Protein AF-A0A0R2HDS7-F1 (afdb_monomer)

Mean predicted aligned error: 8.67 Å

Radius of gyration: 16.48 Å; Cα contacts (8 Å, |Δi|>4): 83; chains: 1; bounding box: 42×19×42 Å

Organism: NCBI:txid1410657

Foldseek 3Di:
DVVLVVLLVVLQVLVVCLVVLLVVLVVCCVVVVVDVVSVVVNVVVSVVSVVVSVVSLQVNADPVPSHSPQFDDDPNGGPGGHQADPVPRDGD

Structure (mmCIF, N/CA/C/O backbone):
data_AF-A0A0R2HDS7-F1
#
_entry.id   AF-A0A0R2HDS7-F1
#
loop_
_atom_site.group_PDB
_atom_site.id
_atom_site.type_symbol
_atom_site.label_atom_id
_atom_site.label_alt_id
_atom_site.label_comp_id
_atom_site.label_asym_id
_atom_site.label_entity_id
_atom_site.label_seq_id
_atom_site.pdbx_PDB_ins_code
_atom_site.Cartn_x
_atom_site.Cartn_y
_atom_site.Cartn_z
_atom_site.occupancy
_atom_site.B_iso_or_equiv
_atom_site.auth_seq_id
_atom_site.auth_comp_id
_atom_site.auth_asym_id
_atom_site.auth_atom_id
_atom_site.pdbx_PDB_model_num
ATOM 1 N N . MET A 1 1 ? -8.402 0.898 21.837 1.00 47.00 1 MET A N 1
ATOM 2 C CA . MET A 1 1 ? -8.433 1.723 20.604 1.00 47.00 1 MET A CA 1
ATOM 3 C C . MET A 1 1 ? -7.077 2.322 20.188 1.00 47.00 1 MET A C 1
ATOM 5 O O . MET A 1 1 ? -6.956 2.664 19.022 1.00 47.00 1 MET A O 1
ATOM 9 N N . LYS A 1 2 ? -6.037 2.381 21.049 1.00 49.97 2 LYS A N 1
ATOM 10 C CA . LYS A 1 2 ? -4.688 2.907 20.705 1.00 49.97 2 LYS A CA 1
ATOM 11 C C . LYS A 1 2 ? -4.013 2.262 19.474 1.00 49.97 2 LYS A C 1
ATOM 13 O O . LYS A 1 2 ? -3.311 2.949 18.746 1.00 49.97 2 LYS A O 1
ATOM 18 N N . ASN A 1 3 ? -4.271 0.983 19.184 1.00 61.84 3 ASN A N 1
ATOM 19 C CA . ASN A 1 3 ? -3.640 0.310 18.037 1.00 61.84 3 ASN A CA 1
ATOM 20 C C . ASN A 1 3 ? -4.217 0.733 16.677 1.00 61.84 3 ASN A C 1
ATOM 22 O O . ASN A 1 3 ? -3.514 0.663 15.676 1.00 61.84 3 ASN A O 1
ATOM 26 N N . ARG A 1 4 ? -5.474 1.194 16.611 1.00 64.12 4 ARG A N 1
ATOM 27 C CA . ARG A 1 4 ? -6.102 1.554 15.328 1.00 64.12 4 ARG A CA 1
ATOM 28 C C . ARG A 1 4 ? -5.520 2.816 14.721 1.00 64.12 4 ARG A C 1
ATOM 30 O O . ARG A 1 4 ? -5.278 2.838 13.523 1.00 64.12 4 ARG A O 1
ATOM 37 N N . GLU A 1 5 ? -5.247 3.832 15.530 1.00 66.62 5 GLU A N 1
ATOM 38 C CA . GLU A 1 5 ? -4.602 5.054 15.041 1.00 66.62 5 GLU A CA 1
ATOM 39 C C . GLU A 1 5 ? -3.189 4.777 14.512 1.00 66.62 5 GLU A C 1
ATOM 41 O O . GLU A 1 5 ? -2.807 5.311 13.469 1.00 66.62 5 GLU A O 1
ATOM 46 N N . ALA A 1 6 ? -2.457 3.857 15.152 1.00 69.00 6 ALA A N 1
ATOM 47 C CA . ALA A 1 6 ? -1.173 3.377 14.652 1.00 69.00 6 ALA A CA 1
ATOM 48 C C . ALA A 1 6 ? -1.316 2.661 13.297 1.00 69.00 6 ALA A C 1
ATOM 50 O O . ALA A 1 6 ? -0.561 2.966 12.375 1.00 69.00 6 ALA A O 1
ATOM 51 N N . TYR A 1 7 ? -2.315 1.783 13.129 1.00 69.94 7 TYR A N 1
ATOM 52 C CA . TYR A 1 7 ? -2.584 1.136 11.83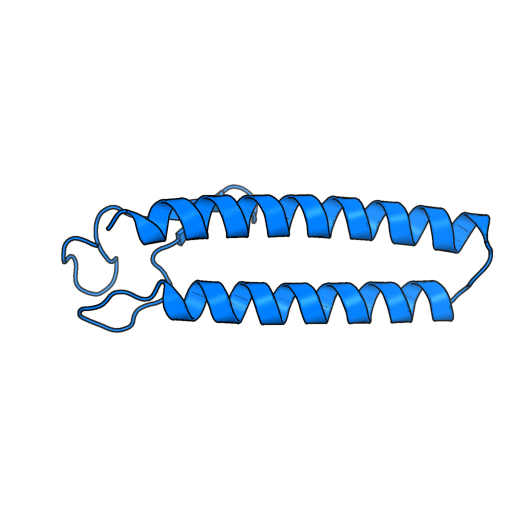9 1.00 69.94 7 TYR A CA 1
ATOM 53 C C . TYR A 1 7 ? -2.998 2.127 10.748 1.00 69.94 7 TYR A C 1
ATOM 55 O O . TYR A 1 7 ? -2.551 1.984 9.617 1.00 69.94 7 TYR A O 1
ATOM 63 N N . ILE A 1 8 ? -3.790 3.155 11.062 1.00 70.75 8 ILE A N 1
ATOM 64 C CA . ILE A 1 8 ? -4.174 4.196 10.093 1.00 70.75 8 ILE A CA 1
ATOM 65 C C . ILE A 1 8 ? -2.949 4.994 9.644 1.00 70.75 8 ILE A C 1
ATOM 67 O O . ILE A 1 8 ? -2.776 5.241 8.453 1.00 70.75 8 ILE A O 1
ATOM 71 N N . SER A 1 9 ? -2.084 5.382 10.585 1.00 75.69 9 SER A N 1
ATOM 72 C CA . SER A 1 9 ? -0.821 6.057 10.269 1.00 75.69 9 SER A CA 1
ATOM 73 C C . SER A 1 9 ? 0.075 5.171 9.399 1.00 75.69 9 SER A C 1
ATOM 75 O O . SER A 1 9 ? 0.672 5.642 8.433 1.00 75.69 9 SER A O 1
ATOM 77 N N . LEU A 1 10 ? 0.112 3.869 9.689 1.00 75.44 10 LEU A N 1
ATOM 78 C CA . LEU A 1 10 ? 0.876 2.888 8.926 1.00 75.44 10 LEU A CA 1
ATOM 79 C C . LEU A 1 10 ? 0.315 2.700 7.507 1.00 75.44 10 LEU A C 1
ATOM 81 O O . LEU A 1 10 ? 1.087 2.740 6.557 1.00 75.44 10 LEU A O 1
ATOM 85 N N . ILE A 1 11 ? -1.009 2.597 7.347 1.00 76.44 11 ILE A N 1
ATOM 86 C CA . ILE A 1 11 ? -1.685 2.531 6.040 1.00 76.44 11 ILE A CA 1
ATOM 87 C C . ILE A 1 11 ? -1.399 3.791 5.217 1.00 76.44 11 ILE A C 1
ATOM 89 O O . ILE A 1 11 ? -1.007 3.678 4.062 1.00 76.44 11 ILE A O 1
ATOM 93 N N . LYS A 1 12 ? -1.507 4.987 5.813 1.00 76.56 12 LYS A N 1
ATOM 94 C CA . LYS A 1 12 ? -1.159 6.248 5.134 1.00 76.56 12 LYS A CA 1
ATOM 95 C C . LYS A 1 12 ? 0.287 6.261 4.654 1.00 76.56 12 LYS A C 1
ATOM 97 O O . LYS A 1 12 ? 0.557 6.635 3.517 1.00 76.56 12 LYS A O 1
ATOM 102 N N . LYS A 1 13 ? 1.222 5.850 5.517 1.00 80.00 13 LYS A N 1
ATOM 103 C CA . LYS A 1 13 ? 2.638 5.739 5.150 1.00 80.00 13 LYS A CA 1
ATOM 104 C C . LYS A 1 13 ? 2.832 4.743 4.010 1.00 80.00 13 LYS A C 1
ATOM 106 O O . LYS A 1 13 ? 3.579 5.054 3.097 1.00 80.00 13 LYS A O 1
ATOM 111 N N . LEU A 1 14 ? 2.143 3.601 4.030 1.00 80.19 14 LEU A N 1
ATOM 112 C CA . LEU A 1 14 ? 2.178 2.597 2.962 1.00 80.19 14 LEU A CA 1
ATOM 113 C C . LEU A 1 14 ? 1.601 3.110 1.638 1.00 80.19 14 LEU A C 1
ATOM 115 O O . LEU A 1 14 ? 2.213 2.862 0.607 1.00 80.19 14 LEU A O 1
ATOM 119 N N . GLU A 1 15 ? 0.492 3.854 1.641 1.00 78.12 15 GLU A N 1
ATOM 120 C CA . GLU A 1 15 ? -0.077 4.456 0.422 1.00 78.12 15 GLU A CA 1
ATOM 121 C C . GLU A 1 15 ? 0.870 5.496 -0.195 1.00 78.12 15 GLU A C 1
ATOM 123 O O . GLU A 1 15 ? 1.112 5.486 -1.406 1.00 78.12 15 GLU A O 1
ATOM 128 N N . ILE A 1 16 ? 1.453 6.365 0.639 1.00 81.62 16 ILE A N 1
ATOM 129 C CA . ILE A 1 16 ? 2.434 7.368 0.200 1.00 81.62 16 ILE A CA 1
ATOM 130 C C . ILE A 1 16 ? 3.693 6.675 -0.326 1.00 81.62 16 ILE A C 1
ATOM 132 O O . ILE A 1 16 ? 4.146 6.979 -1.428 1.00 81.62 16 ILE A O 1
ATOM 136 N N . LEU A 1 17 ? 4.234 5.717 0.433 1.00 82.19 17 LEU A N 1
ATOM 137 C CA . LEU A 1 17 ? 5.429 4.972 0.052 1.00 82.19 17 LEU A CA 1
ATOM 138 C C . LEU A 1 17 ? 5.196 4.206 -1.250 1.00 82.19 17 LEU A C 1
ATOM 140 O O . LEU A 1 17 ? 6.034 4.278 -2.134 1.00 82.19 17 LEU A O 1
ATOM 144 N N . SER A 1 18 ? 4.049 3.537 -1.399 1.00 79.38 18 SER A N 1
ATOM 145 C CA . SER A 1 18 ? 3.659 2.821 -2.618 1.00 79.38 18 SER A CA 1
ATOM 146 C C . SER A 1 18 ? 3.614 3.748 -3.830 1.00 79.38 18 SER A C 1
ATOM 148 O O . SER A 1 18 ? 4.178 3.418 -4.869 1.00 79.38 18 SER A O 1
ATOM 150 N N . SER A 1 19 ? 3.007 4.928 -3.680 1.00 79.25 19 SER A N 1
ATOM 151 C CA . SER A 1 19 ? 2.902 5.912 -4.761 1.00 79.25 19 SER A CA 1
ATOM 152 C C . SER A 1 19 ? 4.275 6.448 -5.173 1.00 79.25 19 SER A C 1
ATOM 154 O O . SER A 1 19 ? 4.585 6.500 -6.361 1.00 79.25 19 SER A O 1
ATOM 156 N N . ILE A 1 20 ? 5.126 6.793 -4.199 1.00 84.44 20 ILE A N 1
ATOM 157 C CA . ILE A 1 20 ? 6.505 7.237 -4.454 1.00 84.44 20 ILE A CA 1
ATOM 158 C C . ILE A 1 20 ? 7.302 6.120 -5.128 1.00 84.44 20 ILE A C 1
ATOM 160 O O . ILE A 1 20 ? 7.970 6.365 -6.129 1.00 84.44 20 ILE A O 1
ATOM 164 N N . LEU A 1 21 ? 7.212 4.894 -4.607 1.00 83.19 21 LEU A N 1
ATOM 165 C CA . LEU A 1 21 ? 7.940 3.745 -5.132 1.00 83.19 21 LEU A CA 1
ATOM 166 C C . LEU A 1 21 ? 7.567 3.485 -6.590 1.00 83.19 21 LEU A C 1
ATOM 168 O O . LEU A 1 21 ? 8.452 3.233 -7.394 1.00 83.19 21 LEU A O 1
ATOM 172 N N . LEU A 1 22 ? 6.283 3.601 -6.937 1.00 81.56 22 LEU A N 1
ATOM 173 C CA . LEU A 1 22 ? 5.782 3.396 -8.293 1.00 81.56 22 LEU A CA 1
ATOM 174 C C . LEU A 1 22 ? 6.342 4.445 -9.265 1.00 81.56 22 LEU A C 1
ATOM 176 O O . LEU A 1 22 ? 6.818 4.087 -10.340 1.00 81.56 22 LEU A O 1
ATOM 180 N N . VAL A 1 23 ? 6.382 5.719 -8.862 1.00 83.38 23 VAL A N 1
ATOM 181 C CA . VAL A 1 23 ? 7.010 6.791 -9.656 1.00 83.38 23 VAL A CA 1
ATOM 182 C C . VAL A 1 23 ? 8.510 6.542 -9.825 1.00 83.38 23 VAL A C 1
ATOM 184 O O . VAL A 1 23 ? 9.017 6.590 -10.944 1.00 83.38 23 VAL A O 1
ATOM 187 N N . VAL A 1 24 ? 9.219 6.218 -8.740 1.00 84.50 24 VAL A N 1
ATOM 188 C CA . VAL A 1 24 ? 10.658 5.910 -8.776 1.00 84.50 24 VAL A CA 1
ATOM 189 C C . VAL A 1 24 ? 10.941 4.707 -9.680 1.00 84.50 24 VAL A C 1
ATOM 191 O O . VAL A 1 24 ? 11.882 4.752 -10.468 1.00 84.50 24 VAL A O 1
ATOM 194 N N . PHE A 1 25 ? 10.110 3.662 -9.630 1.00 81.31 25 PHE A N 1
ATOM 195 C CA . PHE A 1 25 ? 10.256 2.472 -10.472 1.00 81.31 25 PHE A CA 1
ATOM 196 C C . PHE A 1 25 ? 10.059 2.772 -11.957 1.00 81.31 25 PHE A C 1
ATOM 198 O O . PHE A 1 25 ? 10.795 2.240 -12.789 1.00 81.31 25 PHE A O 1
ATOM 205 N N . ILE A 1 26 ? 9.094 3.633 -12.295 1.00 80.12 26 ILE A N 1
ATOM 206 C CA . ILE A 1 26 ? 8.875 4.086 -13.673 1.00 80.12 26 ILE A CA 1
ATOM 207 C C . ILE A 1 26 ? 10.100 4.862 -14.162 1.00 80.12 26 ILE A C 1
ATOM 209 O O . ILE A 1 26 ? 10.632 4.551 -15.226 1.00 80.12 26 ILE A O 1
ATOM 213 N N . VAL A 1 27 ? 10.595 5.817 -13.369 1.00 83.94 27 VAL A N 1
ATOM 214 C CA . VAL A 1 27 ? 11.781 6.615 -13.720 1.00 83.94 27 VAL A CA 1
ATOM 215 C C . VAL A 1 27 ? 13.011 5.720 -13.903 1.00 83.94 27 VAL A C 1
ATOM 217 O O . VAL A 1 27 ? 13.688 5.813 -14.926 1.00 83.94 27 VAL A O 1
ATOM 220 N N . LEU A 1 28 ? 13.271 4.800 -12.969 1.00 81.81 28 LEU A N 1
ATOM 221 C CA . LEU A 1 28 ? 14.385 3.850 -13.062 1.00 81.81 28 LEU A CA 1
ATOM 222 C C . LEU A 1 28 ? 14.259 2.918 -14.269 1.00 81.81 28 LEU A C 1
ATOM 224 O O . LEU A 1 28 ? 15.249 2.691 -14.960 1.00 81.81 28 LEU A O 1
ATOM 228 N N . SER A 1 29 ? 13.056 2.415 -14.558 1.00 79.31 29 SER A N 1
ATOM 229 C CA . SER A 1 29 ? 12.824 1.539 -15.713 1.00 79.31 29 SER A CA 1
ATOM 230 C C . SER A 1 29 ? 13.114 2.246 -17.037 1.00 79.31 29 SER A C 1
ATOM 232 O O . SER A 1 29 ? 13.654 1.622 -17.952 1.00 79.31 29 SER A O 1
ATOM 234 N N . VAL A 1 30 ? 12.798 3.544 -17.133 1.00 79.25 30 VAL A N 1
ATOM 235 C CA . VAL A 1 30 ? 13.098 4.372 -18.312 1.00 79.25 30 VAL A CA 1
ATOM 236 C C . VAL A 1 30 ? 14.602 4.627 -18.435 1.00 79.25 30 VAL A C 1
ATOM 238 O O . VAL A 1 30 ? 15.164 4.407 -19.506 1.00 79.25 30 VAL A O 1
ATOM 241 N N . VAL A 1 31 ? 15.271 5.031 -17.348 1.00 82.44 31 VAL A N 1
ATOM 242 C CA . VAL A 1 31 ? 16.716 5.337 -17.349 1.00 82.44 31 VAL A CA 1
ATOM 243 C C . VAL A 1 31 ? 17.557 4.096 -17.651 1.00 82.44 31 VAL A C 1
ATOM 245 O O . VAL A 1 31 ? 18.473 4.150 -18.467 1.00 82.44 31 VAL A O 1
ATOM 248 N N . MET A 1 32 ? 17.229 2.961 -17.033 1.00 80.94 32 MET A N 1
ATOM 249 C CA . MET A 1 32 ? 17.979 1.711 -17.187 1.00 80.94 32 MET A CA 1
ATOM 250 C C . MET A 1 32 ? 17.572 0.900 -18.428 1.00 80.94 32 MET A C 1
ATOM 252 O O . MET A 1 32 ? 18.113 -0.182 -18.648 1.00 80.94 32 MET A O 1
ATOM 256 N N . LYS A 1 33 ? 16.616 1.387 -19.236 1.00 78.88 33 LYS A N 1
ATOM 257 C CA . LYS A 1 33 ? 16.052 0.680 -20.403 1.00 78.88 33 LYS A CA 1
ATOM 258 C C . LYS A 1 33 ? 15.594 -0.752 -20.090 1.00 78.88 33 LYS A C 1
ATOM 260 O O . LYS A 1 33 ? 15.704 -1.644 -20.925 1.00 78.88 33 LYS A O 1
ATOM 265 N N . TRP A 1 34 ? 15.030 -0.978 -18.904 1.00 72.88 34 TRP A N 1
ATOM 266 C CA . TRP A 1 34 ? 14.519 -2.298 -18.503 1.00 72.88 34 TRP A CA 1
ATOM 267 C C . TRP A 1 34 ? 13.298 -2.750 -19.322 1.00 72.88 34 TRP A C 1
ATOM 269 O O . TRP A 1 34 ? 12.884 -3.908 -19.239 1.00 72.88 34 TRP A O 1
ATOM 279 N N . GLY A 1 35 ? 12.719 -1.850 -20.124 1.00 74.00 35 GLY A N 1
ATOM 280 C CA . GLY A 1 35 ? 11.613 -2.152 -21.025 1.00 74.00 35 GLY A CA 1
ATOM 281 C C . GLY A 1 35 ? 10.405 -2.716 -20.275 1.00 74.00 35 GLY A C 1
ATOM 282 O O . GLY A 1 35 ? 10.087 -2.294 -19.162 1.00 74.00 35 GLY A O 1
ATOM 283 N N . LEU A 1 36 ? 9.739 -3.703 -20.876 1.00 76.81 36 LEU A N 1
ATOM 284 C CA . LEU A 1 36 ? 8.563 -4.354 -20.293 1.00 76.81 36 LEU A CA 1
ATOM 285 C C . LEU A 1 36 ? 8.853 -5.055 -18.954 1.00 76.81 36 LEU A C 1
ATOM 287 O O . LEU A 1 36 ? 7.987 -5.073 -18.084 1.00 76.81 36 LEU A O 1
ATOM 291 N N . ALA A 1 37 ? 10.061 -5.588 -18.748 1.00 78.88 37 ALA A N 1
ATOM 292 C CA 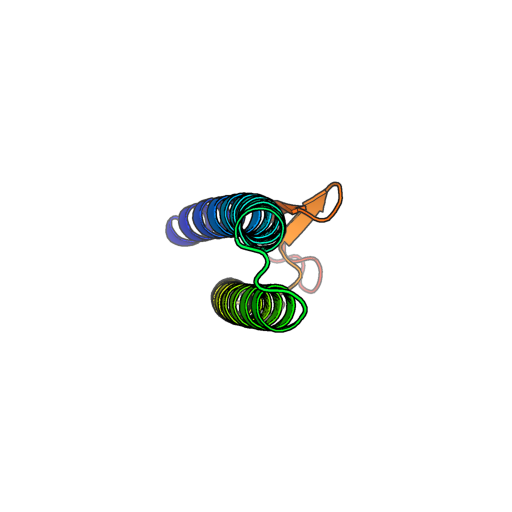. ALA A 1 37 ? 10.404 -6.321 -17.526 1.00 78.88 37 ALA A CA 1
ATOM 293 C C . ALA A 1 37 ? 10.426 -5.413 -16.279 1.00 78.88 37 ALA A C 1
ATOM 295 O O . ALA A 1 37 ? 9.977 -5.812 -15.199 1.00 78.88 37 ALA A O 1
ATOM 296 N N . GLY A 1 38 ? 10.880 -4.165 -16.431 1.00 74.19 38 GLY A N 1
ATOM 297 C CA . GLY A 1 38 ? 10.844 -3.162 -15.359 1.00 74.19 38 GLY A CA 1
ATOM 298 C C . GLY A 1 38 ? 9.419 -2.763 -14.967 1.00 74.19 38 GLY A C 1
ATOM 299 O O . GLY A 1 38 ? 9.091 -2.653 -13.787 1.00 74.19 38 GLY A O 1
ATOM 300 N N . ILE A 1 39 ? 8.531 -2.649 -15.956 1.00 76.00 39 ILE A N 1
ATOM 301 C CA . ILE A 1 39 ? 7.115 -2.336 -15.730 1.00 76.00 39 ILE A CA 1
ATOM 302 C C . ILE A 1 39 ? 6.413 -3.494 -15.009 1.00 76.00 39 ILE A C 1
ATOM 304 O O . ILE A 1 39 ? 5.723 -3.274 -14.014 1.00 76.00 39 ILE A O 1
ATOM 308 N N . VAL A 1 40 ? 6.615 -4.734 -15.470 1.00 83.50 40 VAL A N 1
ATOM 309 C CA . VAL A 1 40 ? 5.994 -5.926 -14.868 1.00 83.50 40 VAL A CA 1
ATOM 310 C C . VAL A 1 40 ? 6.442 -6.105 -13.418 1.00 83.50 40 VAL A C 1
ATOM 312 O O . VAL A 1 40 ? 5.603 -6.308 -12.543 1.00 83.50 40 VAL A O 1
ATOM 315 N N . SER A 1 41 ? 7.739 -5.971 -13.132 1.00 80.25 41 SER A N 1
ATOM 316 C CA . SER A 1 41 ? 8.249 -6.071 -11.757 1.00 80.25 41 SER A CA 1
ATOM 317 C C . SER A 1 41 ? 7.697 -4.970 -10.841 1.00 80.25 41 SER A C 1
ATOM 319 O O . SER A 1 41 ? 7.296 -5.266 -9.714 1.00 80.25 41 SER A O 1
ATOM 321 N N . GLY A 1 42 ? 7.569 -3.732 -11.332 1.00 78.69 42 GLY A N 1
ATOM 322 C CA . GLY A 1 42 ? 6.923 -2.641 -10.596 1.00 78.69 42 GLY A CA 1
ATOM 323 C C . GLY A 1 42 ? 5.452 -2.924 -10.263 1.00 78.69 42 GLY A C 1
ATOM 324 O O . GLY A 1 42 ? 5.020 -2.709 -9.128 1.00 78.69 42 GLY A O 1
ATOM 325 N N . ILE A 1 43 ? 4.692 -3.475 -11.216 1.00 81.94 43 ILE A N 1
ATOM 326 C CA . ILE A 1 43 ? 3.291 -3.878 -11.005 1.00 81.94 43 ILE A CA 1
ATOM 327 C C . ILE A 1 43 ? 3.192 -4.992 -9.956 1.00 81.94 43 ILE A C 1
ATOM 329 O O . ILE A 1 43 ? 2.337 -4.928 -9.073 1.00 81.94 43 ILE A O 1
ATOM 333 N N . VAL A 1 44 ? 4.078 -5.991 -10.004 1.00 86.31 44 VAL A N 1
ATOM 334 C CA . VAL A 1 44 ? 4.099 -7.083 -9.017 1.00 86.31 44 VAL A CA 1
ATOM 335 C C . VAL A 1 44 ? 4.333 -6.541 -7.605 1.00 86.31 44 VAL A C 1
ATOM 337 O O . VAL A 1 44 ? 3.598 -6.896 -6.682 1.00 86.31 44 VAL A O 1
ATOM 340 N N . ILE A 1 45 ? 5.300 -5.634 -7.429 1.00 83.88 45 ILE A N 1
ATOM 341 C CA . ILE A 1 45 ? 5.569 -4.999 -6.130 1.00 83.88 45 ILE A CA 1
ATOM 342 C C . ILE A 1 45 ? 4.352 -4.196 -5.655 1.00 83.88 45 ILE A C 1
ATOM 344 O O . ILE A 1 45 ? 3.969 -4.287 -4.487 1.00 83.88 45 ILE A O 1
ATOM 348 N N . TYR A 1 46 ? 3.705 -3.451 -6.553 1.00 81.25 46 TYR A N 1
ATOM 349 C CA . TYR A 1 46 ? 2.491 -2.705 -6.229 1.00 81.25 46 TYR A CA 1
ATOM 350 C C . TYR A 1 46 ? 1.359 -3.619 -5.735 1.00 81.25 46 TYR A C 1
ATOM 352 O O . TYR A 1 46 ? 0.746 -3.336 -4.704 1.00 81.25 46 TYR A O 1
ATOM 360 N N . ILE A 1 47 ? 1.124 -4.750 -6.409 1.00 84.25 47 ILE A N 1
ATOM 361 C CA . ILE A 1 47 ? 0.116 -5.741 -6.004 1.00 84.25 47 ILE A CA 1
ATOM 362 C C . ILE A 1 47 ? 0.444 -6.324 -4.624 1.00 84.25 47 ILE A C 1
ATOM 364 O O . ILE A 1 47 ? -0.446 -6.425 -3.778 1.00 84.25 47 ILE A O 1
ATOM 368 N N . LEU A 1 48 ? 1.710 -6.658 -4.350 1.00 85.06 48 LEU A N 1
ATOM 369 C CA . LEU A 1 48 ? 2.129 -7.163 -3.037 1.00 85.06 48 LEU A CA 1
ATOM 370 C C . LEU A 1 48 ? 1.852 -6.148 -1.919 1.00 85.06 48 LEU A C 1
ATOM 372 O O . LEU A 1 48 ? 1.310 -6.508 -0.870 1.00 85.06 48 LEU A O 1
ATOM 376 N N . ILE A 1 49 ? 2.158 -4.869 -2.155 1.00 82.62 49 ILE A N 1
ATOM 377 C CA . ILE A 1 49 ? 1.862 -3.790 -1.205 1.00 82.62 49 ILE A CA 1
ATOM 378 C C . ILE A 1 49 ? 0.347 -3.625 -1.015 1.00 82.62 49 ILE A C 1
ATOM 380 O O . ILE A 1 49 ? -0.114 -3.444 0.117 1.00 82.62 49 ILE A O 1
ATOM 384 N N . ALA A 1 50 ? -0.444 -3.734 -2.085 1.00 77.25 50 ALA A N 1
ATOM 385 C CA . ALA A 1 50 ? -1.901 -3.669 -2.009 1.00 77.25 50 ALA A CA 1
ATOM 386 C C . ALA A 1 50 ? -2.483 -4.820 -1.165 1.00 77.25 50 ALA A C 1
ATOM 388 O O . ALA A 1 50 ? -3.308 -4.577 -0.282 1.00 77.25 50 ALA A O 1
ATOM 389 N N . ILE A 1 51 ? -2.006 -6.055 -1.359 1.00 84.00 51 ILE A N 1
ATOM 390 C CA . ILE A 1 51 ? -2.422 -7.234 -0.577 1.00 84.00 51 ILE A CA 1
ATOM 391 C C . ILE A 1 51 ? -2.064 -7.064 0.905 1.00 84.00 51 ILE A C 1
ATOM 393 O O . ILE A 1 51 ? -2.879 -7.350 1.793 1.00 84.00 51 ILE A O 1
ATOM 397 N N . TYR A 1 52 ? -0.859 -6.568 1.190 1.00 81.94 52 TYR A N 1
ATOM 398 C CA . TYR A 1 52 ? -0.421 -6.308 2.559 1.00 81.94 52 TYR A CA 1
ATOM 399 C C . TYR A 1 52 ? -1.290 -5.238 3.235 1.00 81.94 52 TYR A C 1
ATOM 401 O O . TYR A 1 52 ? -1.790 -5.439 4.346 1.00 81.94 52 TYR A O 1
ATOM 409 N N . THR A 1 53 ? -1.560 -4.140 2.526 1.00 79.00 53 THR A N 1
ATOM 410 C CA . THR A 1 53 ? -2.457 -3.070 2.982 1.00 79.00 53 THR A CA 1
ATOM 411 C C . THR A 1 53 ? -3.861 -3.608 3.263 1.00 79.00 53 THR A C 1
ATOM 413 O O . THR A 1 53 ? -4.434 -3.324 4.316 1.00 79.00 53 THR A O 1
ATOM 416 N N . TYR A 1 54 ? -4.393 -4.466 2.387 1.00 77.38 54 TYR A N 1
ATOM 417 C CA . TYR A 1 54 ? -5.705 -5.089 2.567 1.00 77.38 54 TYR A CA 1
ATOM 418 C C . TYR A 1 54 ? -5.764 -5.996 3.805 1.00 77.38 54 TYR A C 1
ATOM 420 O O . TYR A 1 54 ? -6.738 -5.974 4.562 1.00 77.38 54 TYR A O 1
ATOM 428 N N . SER A 1 55 ? -4.693 -6.744 4.077 1.00 79.62 55 SER A N 1
ATOM 429 C CA . SER A 1 55 ? -4.592 -7.577 5.282 1.00 79.62 55 SER A CA 1
ATOM 430 C C . SER A 1 55 ? -4.623 -6.742 6.568 1.00 79.62 55 SER A C 1
ATOM 432 O O . SER A 1 55 ? -5.251 -7.137 7.553 1.00 79.62 55 SER A O 1
ATOM 434 N N . ILE A 1 56 ? -4.002 -5.559 6.564 1.00 74.94 56 ILE A N 1
ATOM 435 C CA . ILE A 1 56 ? -4.041 -4.621 7.698 1.00 74.94 56 ILE A CA 1
ATOM 436 C C . ILE A 1 56 ? -5.438 -4.004 7.854 1.00 74.94 56 ILE A C 1
ATOM 438 O O . ILE A 1 56 ? -5.955 -3.921 8.971 1.00 74.94 56 ILE A O 1
ATOM 442 N N . ILE A 1 57 ? -6.080 -3.626 6.745 1.00 73.50 57 ILE A N 1
ATOM 443 C CA . ILE A 1 57 ? -7.463 -3.123 6.721 1.00 73.50 57 ILE A CA 1
ATOM 444 C C . ILE A 1 57 ? -8.415 -4.145 7.354 1.00 73.50 57 ILE A C 1
ATOM 446 O O . ILE A 1 57 ? -9.231 -3.782 8.202 1.00 73.50 57 ILE A O 1
ATOM 450 N N . LYS A 1 58 ? -8.263 -5.434 7.021 1.00 72.00 58 LYS A N 1
ATOM 451 C CA . LYS A 1 58 ? -9.079 -6.518 7.586 1.00 72.00 58 LYS A CA 1
ATOM 452 C C . LYS A 1 58 ? -8.886 -6.672 9.098 1.00 72.00 58 LYS A C 1
ATO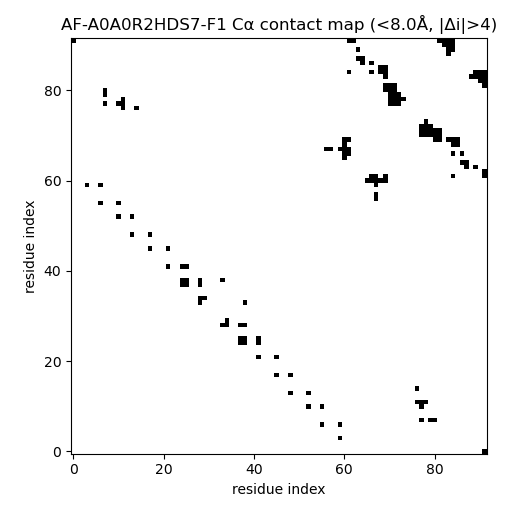M 454 O O . LYS A 1 58 ? -9.860 -6.882 9.814 1.00 72.00 58 LYS A O 1
ATOM 459 N N . LYS A 1 59 ? -7.663 -6.484 9.613 1.00 71.31 59 LYS A N 1
ATOM 460 C CA . LYS A 1 59 ? -7.393 -6.460 11.067 1.00 71.31 59 LYS A CA 1
ATOM 461 C C . LYS A 1 59 ? -8.031 -5.266 11.778 1.00 71.31 59 LYS A C 1
ATOM 463 O O . LYS A 1 59 ? -8.297 -5.332 12.974 1.00 71.31 59 LYS A O 1
ATOM 468 N N . CYS A 1 60 ? -8.293 -4.179 11.059 1.00 69.56 60 CYS A N 1
ATOM 469 C CA . CYS A 1 60 ? -8.944 -3.001 11.616 1.00 69.56 60 CYS A CA 1
ATOM 470 C C . CYS A 1 60 ? -10.475 -3.082 11.602 1.00 69.56 60 CYS A C 1
ATOM 472 O O . CYS A 1 60 ? -11.094 -2.146 12.101 1.00 69.56 60 CYS A O 1
ATOM 474 N N . ALA A 1 61 ? -11.085 -4.159 11.093 1.00 71.69 61 ALA A N 1
ATOM 475 C CA . ALA A 1 61 ? -12.535 -4.338 11.011 1.00 71.69 61 ALA A CA 1
ATOM 476 C C . ALA A 1 61 ? -13.275 -4.006 12.319 1.00 71.69 61 ALA A C 1
ATOM 478 O O . ALA A 1 61 ? -12.730 -4.125 13.420 1.00 71.69 61 ALA A O 1
ATOM 479 N N . CYS A 1 62 ? -14.532 -3.570 12.213 1.00 71.38 62 CYS A N 1
ATOM 480 C CA . CYS A 1 62 ? -15.382 -3.295 13.367 1.00 71.38 62 CYS A CA 1
ATOM 481 C C . CYS A 1 62 ? -15.481 -4.537 14.273 1.00 71.38 62 CYS A C 1
ATOM 483 O O . CYS A 1 62 ? -15.948 -5.570 13.798 1.00 71.38 62 CYS A O 1
ATOM 485 N N . PRO A 1 63 ? -15.142 -4.459 15.575 1.00 70.31 63 PRO A N 1
ATOM 486 C CA . PRO A 1 63 ? -15.177 -5.625 16.461 1.00 70.31 63 PRO A CA 1
ATOM 487 C C . PRO A 1 63 ? -16.594 -6.1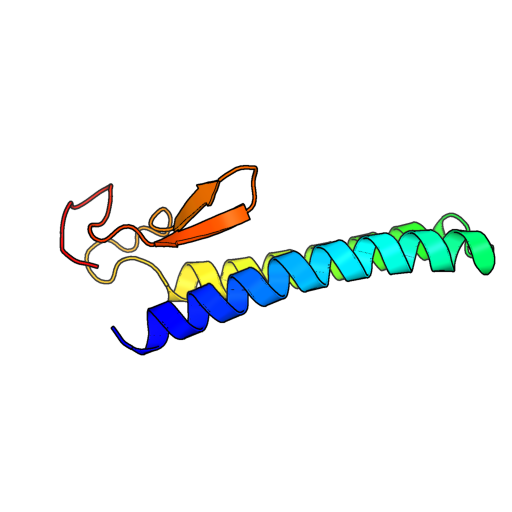71 16.668 1.00 70.31 63 PRO A C 1
ATOM 489 O O . PRO A 1 63 ? -16.759 -7.314 17.066 1.00 70.31 63 PRO A O 1
ATOM 492 N N . SER A 1 64 ? -17.625 -5.359 16.406 1.00 73.19 64 SER A N 1
ATOM 493 C CA . SER A 1 64 ? -19.014 -5.741 16.665 1.00 73.19 64 SER A CA 1
ATOM 494 C C . SER A 1 64 ? -19.745 -6.312 15.449 1.00 73.19 64 SER A C 1
ATOM 496 O O . SER A 1 64 ? -20.715 -7.033 15.627 1.00 73.19 64 SER A O 1
ATOM 498 N N . CYS A 1 65 ? -19.323 -5.989 14.223 1.00 75.69 65 CYS A N 1
ATOM 499 C CA . CYS A 1 65 ? -19.995 -6.469 13.004 1.00 75.69 65 CYS A CA 1
ATOM 500 C C . CYS A 1 65 ? -19.040 -6.957 11.906 1.00 75.69 65 CYS A C 1
ATOM 502 O O . CYS A 1 65 ? -19.492 -7.311 10.822 1.00 75.69 65 CYS A O 1
ATOM 504 N N . GLY A 1 66 ? -17.726 -6.922 12.139 1.00 72.75 66 GLY A N 1
ATOM 505 C CA . GLY A 1 66 ? -16.716 -7.314 11.158 1.00 72.75 66 GLY A CA 1
ATOM 506 C C . GLY A 1 66 ? -16.594 -6.378 9.954 1.00 72.75 66 GLY A C 1
ATOM 507 O O . GLY A 1 66 ? -15.837 -6.686 9.038 1.00 72.75 66 GLY A O 1
ATOM 508 N N . ASN A 1 67 ? -17.304 -5.241 9.923 1.00 77.25 67 ASN A N 1
ATOM 509 C CA . ASN A 1 67 ? -17.267 -4.365 8.756 1.00 77.25 67 ASN A CA 1
ATOM 510 C C . ASN A 1 67 ? -15.899 -3.678 8.605 1.00 77.25 67 ASN A C 1
ATOM 512 O O . ASN A 1 67 ? -15.391 -3.081 9.558 1.00 77.25 67 ASN A O 1
ATOM 516 N N . THR A 1 68 ? -15.328 -3.739 7.404 1.00 70.31 68 THR A N 1
ATOM 517 C CA . THR A 1 68 ? -14.039 -3.129 7.043 1.00 70.31 68 THR A CA 1
ATOM 518 C C . THR A 1 68 ? -14.186 -1.742 6.428 1.00 70.31 68 THR A C 1
ATOM 520 O O . THR A 1 68 ? -13.199 -1.019 6.339 1.00 70.31 68 THR A O 1
ATOM 523 N N . GLU A 1 69 ? -15.397 -1.326 6.051 1.00 68.94 69 GLU A N 1
ATOM 524 C CA . GLU A 1 69 ? -15.691 0.004 5.488 1.00 68.94 69 GLU A CA 1
ATOM 525 C C . GLU A 1 69 ? -15.765 1.094 6.561 1.00 68.94 69 GLU A C 1
ATOM 527 O O . GLU A 1 69 ? -16.689 1.889 6.619 1.00 68.94 69 GLU A O 1
ATOM 532 N N . ILE A 1 70 ? -14.802 1.113 7.471 1.00 71.88 70 ILE A N 1
ATOM 533 C CA . ILE A 1 70 ? -14.731 2.120 8.534 1.00 71.88 70 ILE A CA 1
ATOM 534 C C . ILE A 1 70 ? -13.755 3.247 8.186 1.00 71.88 70 ILE A C 1
ATOM 536 O O . ILE A 1 70 ? -13.583 4.180 8.962 1.00 71.88 70 ILE A O 1
ATOM 540 N N . PHE A 1 71 ? -13.076 3.143 7.043 1.00 71.88 71 PHE A N 1
ATOM 541 C CA . PHE A 1 71 ? -12.031 4.063 6.614 1.00 71.88 71 PHE A CA 1
ATOM 542 C C . PHE A 1 71 ? -12.608 5.195 5.765 1.00 71.88 71 PHE A C 1
ATOM 544 O O . PHE A 1 71 ? -13.238 4.960 4.736 1.00 71.88 71 PHE A O 1
ATOM 551 N N . ILE A 1 72 ? -12.322 6.432 6.161 1.00 72.00 72 ILE A N 1
ATOM 552 C CA . ILE A 1 72 ? -12.690 7.637 5.421 1.00 72.00 72 ILE A CA 1
ATOM 553 C C . ILE A 1 72 ? -11.689 7.811 4.284 1.00 72.00 72 ILE A C 1
ATOM 555 O O . ILE A 1 72 ? -10.506 8.058 4.535 1.00 72.00 72 ILE A O 1
ATOM 559 N N . ARG A 1 73 ? -12.154 7.716 3.036 1.00 69.31 73 ARG A N 1
ATOM 560 C CA . ARG A 1 73 ? -11.336 7.988 1.849 1.00 69.31 73 ARG A CA 1
ATOM 561 C C . ARG A 1 73 ? -11.573 9.410 1.348 1.00 69.31 73 ARG A C 1
ATOM 563 O O . ARG A 1 73 ? -12.715 9.830 1.200 1.00 69.31 73 ARG A O 1
ATOM 570 N N . LYS A 1 74 ? -10.508 10.153 1.044 1.00 65.62 74 LYS A N 1
ATOM 571 C CA . LYS A 1 74 ? -10.581 11.458 0.362 1.00 65.62 74 LYS A CA 1
ATOM 572 C C . LYS A 1 74 ? -9.590 11.440 -0.796 1.00 65.62 74 LYS A C 1
ATOM 574 O O . LYS A 1 74 ? -8.421 11.137 -0.584 1.00 65.62 74 LYS A O 1
ATOM 579 N N . ARG A 1 75 ? -10.054 11.743 -2.017 1.00 61.66 75 ARG A N 1
ATOM 580 C CA . ARG A 1 75 ? -9.241 11.668 -3.253 1.00 61.66 75 ARG A CA 1
ATOM 581 C C . ARG A 1 75 ? -8.520 10.315 -3.432 1.00 61.66 75 ARG A C 1
ATOM 583 O O . ARG A 1 75 ? -7.358 10.279 -3.806 1.00 61.66 75 ARG A O 1
ATOM 590 N N . GLY A 1 76 ? -9.193 9.209 -3.105 1.00 65.12 76 GLY A N 1
ATOM 591 C CA . GLY A 1 76 ? -8.639 7.853 -3.236 1.00 65.12 76 GLY A CA 1
ATOM 592 C C . GLY A 1 76 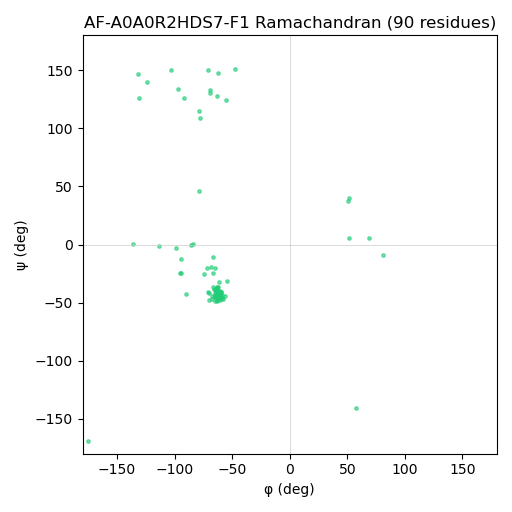? -7.716 7.387 -2.101 1.00 65.12 76 GLY A C 1
ATOM 593 O O . GLY A 1 76 ? -7.442 6.197 -2.039 1.00 65.12 76 GLY A O 1
ATOM 594 N N . MET A 1 77 ? -7.313 8.268 -1.177 1.00 60.56 77 MET A N 1
ATOM 595 C CA . MET A 1 77 ? -6.430 7.938 -0.044 1.00 60.56 77 MET A CA 1
ATOM 596 C C . MET A 1 77 ? -7.193 7.817 1.274 1.00 60.56 77 MET A C 1
ATOM 598 O O . MET A 1 77 ? -8.182 8.524 1.495 1.00 60.56 77 MET A O 1
ATOM 602 N N . ILE A 1 78 ? -6.708 6.976 2.187 1.00 70.06 78 ILE A N 1
ATOM 603 C CA . ILE A 1 78 ? -7.301 6.792 3.517 1.00 70.06 78 ILE A CA 1
ATOM 604 C C . ILE A 1 78 ? -6.892 7.956 4.434 1.00 70.06 78 ILE A C 1
ATOM 606 O O . ILE A 1 78 ? -5.752 8.075 4.877 1.00 70.06 78 ILE A O 1
ATOM 610 N N . VAL A 1 79 ? -7.841 8.838 4.760 1.00 66.50 79 VAL A N 1
ATOM 611 C CA . VAL A 1 79 ? -7.609 10.048 5.573 1.00 66.50 79 VAL A CA 1
ATOM 612 C C . VAL A 1 79 ? -7.895 9.822 7.054 1.00 66.50 79 VAL A C 1
ATOM 614 O O . VAL A 1 79 ? -7.301 10.490 7.903 1.00 66.50 79 VAL A O 1
ATOM 617 N N . GLY A 1 80 ? -8.734 8.853 7.395 1.00 66.25 80 GLY A N 1
ATOM 618 C CA . GLY A 1 80 ? -9.059 8.554 8.784 1.00 66.25 80 GLY A CA 1
ATOM 619 C C . GLY A 1 80 ? -9.955 7.337 8.918 1.00 66.25 80 GLY A C 1
ATOM 620 O O . GLY A 1 80 ? -10.174 6.606 7.956 1.00 66.25 80 GLY A O 1
ATOM 621 N N . VAL A 1 81 ? -10.477 7.136 10.120 1.00 70.44 81 VAL A N 1
ATOM 622 C CA . VAL A 1 81 ? -11.486 6.120 10.423 1.00 70.44 81 VAL A CA 1
ATOM 623 C C . VAL A 1 81 ? -12.681 6.817 11.052 1.00 70.44 81 VAL A C 1
ATOM 625 O O . VAL A 1 81 ? -12.515 7.766 11.821 1.00 70.44 81 VAL A O 1
ATOM 628 N N . GLU A 1 82 ? -13.884 6.390 10.690 1.00 70.56 82 GLU A N 1
ATOM 629 C CA . GLU A 1 82 ? -15.104 6.915 11.285 1.00 70.56 82 GLU A CA 1
ATOM 630 C C . GLU A 1 82 ? -15.155 6.612 12.786 1.00 70.56 82 GLU A C 1
ATOM 632 O O . GLU A 1 82 ? -14.691 5.580 13.265 1.00 70.56 82 GLU A O 1
ATOM 637 N N . LYS A 1 83 ? -15.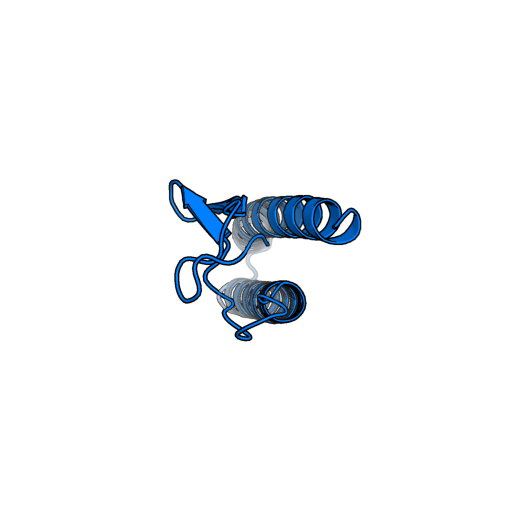763 7.516 13.561 1.00 69.19 83 LYS A N 1
ATOM 638 C CA . LYS A 1 83 ? -15.945 7.316 15.010 1.00 69.19 83 LYS A CA 1
ATOM 639 C C . LYS A 1 83 ? -16.999 6.245 15.327 1.00 69.19 83 LYS A C 1
ATOM 641 O O . LYS A 1 83 ? -17.044 5.726 16.443 1.00 69.19 83 LYS A O 1
ATOM 646 N N . ARG A 1 84 ? -17.878 5.944 14.369 1.00 71.38 84 ARG A N 1
ATOM 647 C CA . ARG A 1 84 ? -18.929 4.924 14.456 1.00 71.38 84 ARG A CA 1
ATOM 648 C C . ARG A 1 84 ? -18.890 4.072 13.203 1.00 71.38 84 ARG A C 1
ATOM 650 O O . ARG A 1 84 ? -18.574 4.575 12.138 1.00 71.38 84 ARG A O 1
ATOM 657 N N . CYS A 1 85 ? -19.208 2.791 13.332 1.00 73.38 85 CYS A N 1
ATOM 658 C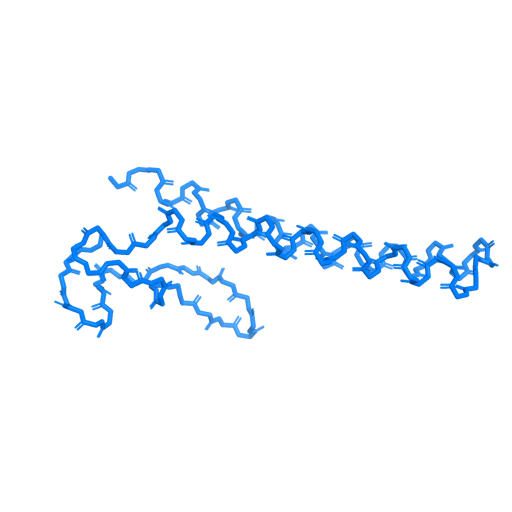 CA . CYS A 1 85 ? -19.293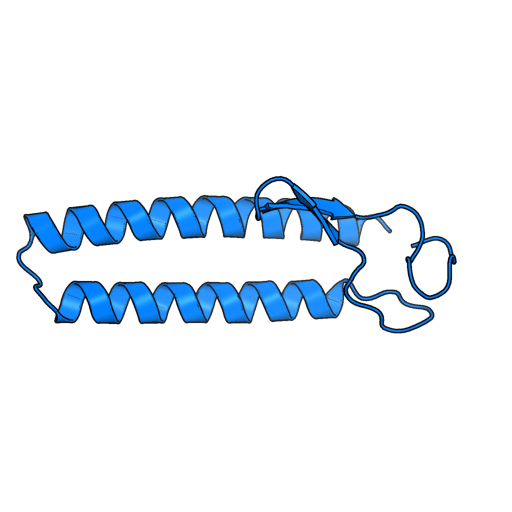 1.923 12.167 1.00 73.38 85 CYS A CA 1
ATOM 659 C C . CYS A 1 85 ? -20.508 2.312 11.307 1.00 73.38 85 CYS A C 1
ATOM 661 O O . CYS A 1 85 ? -21.601 2.405 11.865 1.00 73.38 85 CYS A O 1
ATOM 663 N N . PRO A 1 86 ? -20.379 2.454 9.979 1.00 73.94 86 PRO A N 1
ATOM 664 C CA . PRO A 1 86 ? -21.502 2.852 9.128 1.00 73.94 86 PRO A CA 1
ATOM 665 C C . PRO A 1 86 ? -22.591 1.777 9.035 1.00 73.94 86 PRO A C 1
ATOM 667 O O . PRO A 1 86 ? -23.730 2.082 8.713 1.00 73.94 86 PRO A O 1
ATOM 670 N N . ARG A 1 87 ? -22.261 0.519 9.363 1.00 76.62 87 ARG A N 1
ATOM 671 C CA . ARG A 1 87 ? -23.204 -0.607 9.306 1.00 76.62 87 ARG A CA 1
ATOM 672 C C . ARG A 1 87 ? -23.964 -0.836 10.609 1.00 76.62 87 ARG A C 1
ATOM 674 O O . ARG A 1 87 ? -25.148 -1.133 10.578 1.00 76.62 87 ARG A O 1
ATOM 681 N N . CYS A 1 88 ? -23.284 -0.760 11.754 1.00 80.06 88 CYS A N 1
ATOM 682 C CA . CYS A 1 88 ? -23.900 -1.062 13.053 1.00 80.06 88 CYS A CA 1
ATOM 683 C C . CYS A 1 88 ? -24.020 0.148 13.986 1.00 80.06 88 CYS A C 1
ATOM 685 O O . CYS A 1 88 ? -24.479 -0.012 15.112 1.00 80.06 88 CYS A O 1
ATOM 687 N N . HIS A 1 89 ? -23.556 1.330 13.565 1.00 77.75 89 HIS A N 1
ATOM 688 C CA . HIS A 1 89 ? -23.526 2.596 14.314 1.00 77.75 89 HIS A CA 1
ATOM 689 C C . HIS A 1 89 ? -22.887 2.544 15.714 1.00 77.75 89 HIS A C 1
ATOM 691 O O . HIS A 1 89 ? -22.865 3.550 16.428 1.00 77.75 89 HIS A O 1
ATOM 697 N N . LYS A 1 90 ? -22.302 1.405 16.102 1.00 75.38 90 LYS A N 1
ATOM 698 C CA . LYS A 1 90 ? -21.564 1.242 17.352 1.00 75.38 90 LYS A CA 1
ATOM 699 C C . LYS A 1 90 ? -20.237 1.991 17.287 1.00 75.38 90 LYS A C 1
ATOM 701 O O . LYS A 1 90 ? -19.642 2.150 16.217 1.00 75.38 90 LYS A O 1
ATOM 706 N N . LYS A 1 91 ? -19.792 2.450 18.457 1.00 70.69 91 LYS A N 1
ATOM 707 C CA . LYS A 1 91 ? -18.523 3.158 18.638 1.00 70.69 91 LYS A CA 1
ATOM 708 C C . LYS A 1 91 ? -17.368 2.220 18.269 1.00 70.69 91 LYS A C 1
ATOM 710 O O . LYS A 1 91 ? -17.348 1.072 18.715 1.00 70.69 91 LYS A O 1
ATOM 715 N N . LEU A 1 92 ? -16.491 2.699 17.392 1.00 66.62 92 LEU A N 1
ATOM 716 C CA . LEU A 1 92 ? -15.364 1.956 16.825 1.00 66.62 92 LEU A CA 1
ATOM 717 C C . LEU A 1 92 ? -14.136 2.041 17.711 1.00 66.62 92 LEU A C 1
ATOM 719 O O . LEU A 1 92 ? -13.842 3.169 18.142 1.00 66.62 92 LEU A O 1
#

Sequence (92 aa):
MKNREAYISLIKKLEILSSILLVVFIVLSVVMKWGLAGIVSGIVIYILIAIYTYSIIKKCACPSCGNTEIFIRKRGMIVGVEKRCPRCHKKL

Secondary structure (DSSP, 8-state):
-HHHHHHHHHHHHHHHHHHHHHHHHH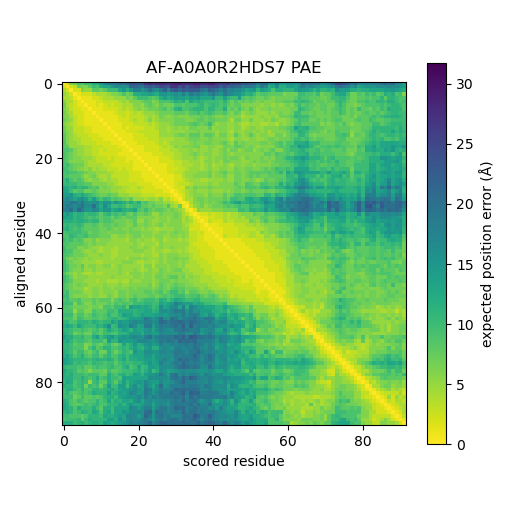HHHHHTT-HHHHHHHHHHHHHHHHHHHHHHHHHTS-TTT---TTEEEETTEEEEE-SB-TTT--B-

pLDDT: mean 74.98, std 7.22, range [47.0, 86.31]

Solvent-accessible surface area (backbone atoms only — not comparable to full-atom values): 5292 Å² total; per-residue (Å²): 117,78,65,54,60,54,50,50,53,48,49,42,50,49,55,52,49,50,52,52,50,52,55,51,41,53,54,49,22,62,75,69,62,43,56,70,62,34,52,52,52,48,51,51,54,51,51,53,51,49,54,52,50,50,55,54,46,59,73,64,25,37,92,87,76,63,49,57,80,35,59,40,66,56,97,89,39,68,76,48,64,50,70,38,33,84,87,76,66,45,79,98